Protein AF-A0A8T7GKJ2-F1 (afdb_monomer_lite)

pLDDT: mean 83.56, std 2.47, range [78.12, 87.31]

Foldseek 3Di:
DPCPPPQWDWDWDDDPPDTDTDTGHDDDDDDDDDDDDD

Sequence (38 aa):
RDDENWLRHSLATLHGDEVRLSYAPVRITTWRPVERRY

Radius of gyration: 14.05 Å; chains: 1; bounding box: 33×29×25 Å

Structure (mmCIF, N/CA/C/O backbone):
data_AF-A0A8T7GKJ2-F1
#
_entry.id   AF-A0A8T7GKJ2-F1
#
loop_
_atom_site.group_PDB
_atom_site.id
_atom_site.type_symbol
_atom_site.label_atom_id
_atom_site.label_alt_id
_atom_site.label_comp_id
_atom_site.label_asym_id
_atom_site.label_entity_id
_atom_site.label_seq_id
_atom_site.pdbx_PDB_ins_code
_atom_site.Cartn_x
_atom_site.Cartn_y
_atom_site.Cartn_z
_atom_site.occupancy
_atom_site.B_iso_or_equiv
_atom_site.auth_seq_id
_atom_site.auth_comp_id
_atom_site.auth_asym_id
_atom_site.auth_atom_id
_atom_site.pdbx_PDB_model_num
ATOM 1 N N . ARG A 1 1 ? 3.263 -16.447 3.420 1.00 80.19 1 ARG A N 1
ATOM 2 C CA . ARG A 1 1 ? 2.864 -15.068 3.044 1.00 80.19 1 ARG A CA 1
ATOM 3 C C . ARG A 1 1 ? 1.805 -15.204 1.958 1.00 80.19 1 ARG A C 1
ATOM 5 O O . ARG A 1 1 ? 2.076 -15.942 1.024 1.00 80.19 1 ARG A O 1
ATOM 12 N N . ASP A 1 2 ? 0.622 -14.605 2.115 1.00 81.06 2 ASP A N 1
ATOM 13 C CA . ASP A 1 2 ? -0.448 -14.653 1.103 1.00 81.06 2 ASP A CA 1
ATOM 14 C C . ASP A 1 2 ? -0.343 -13.421 0.195 1.00 81.06 2 ASP A C 1
ATOM 16 O O . ASP A 1 2 ? -0.887 -12.357 0.489 1.00 81.06 2 ASP A O 1
ATOM 20 N N . ASP A 1 3 ? 0.437 -13.559 -0.875 1.00 80.69 3 ASP A N 1
ATOM 21 C CA . ASP A 1 3 ? 0.660 -12.479 -1.837 1.00 80.69 3 ASP A CA 1
ATOM 22 C C . ASP A 1 3 ? -0.512 -12.309 -2.816 1.00 80.69 3 ASP A C 1
ATOM 24 O O . ASP A 1 3 ? -0.670 -11.235 -3.387 1.00 80.69 3 ASP A O 1
ATOM 28 N N . GLU A 1 4 ? -1.364 -13.319 -3.005 1.00 80.19 4 GLU A N 1
ATOM 29 C CA . GLU A 1 4 ? -2.497 -13.222 -3.934 1.00 80.19 4 GLU A CA 1
ATOM 30 C C . GLU A 1 4 ? -3.564 -12.268 -3.400 1.00 80.19 4 GLU A C 1
ATOM 32 O O . GLU A 1 4 ? -4.051 -11.388 -4.116 1.00 80.19 4 GLU A O 1
ATOM 37 N N . ASN A 1 5 ? -3.889 -12.380 -2.112 1.00 82.31 5 ASN A N 1
ATOM 38 C CA . ASN A 1 5 ? -4.914 -11.537 -1.513 1.00 82.31 5 ASN A CA 1
ATOM 39 C C . ASN A 1 5 ? -4.345 -10.245 -0.926 1.00 82.31 5 ASN A C 1
ATOM 41 O O . ASN A 1 5 ? -5.020 -9.216 -0.979 1.00 82.31 5 ASN A O 1
ATOM 45 N N . TRP A 1 6 ? -3.112 -10.246 -0.414 1.00 81.69 6 TRP A N 1
ATOM 46 C CA . TRP A 1 6 ? -2.627 -9.169 0.460 1.00 81.69 6 TRP A CA 1
ATOM 47 C C . TRP A 1 6 ? -1.438 -8.372 -0.072 1.00 81.69 6 TRP A C 1
ATOM 49 O O . TRP A 1 6 ? -0.898 -7.533 0.649 1.00 81.69 6 TRP A O 1
ATOM 59 N N . LEU A 1 7 ? -1.072 -8.523 -1.347 1.00 84.69 7 LEU A N 1
ATOM 60 C CA . LEU A 1 7 ? -0.085 -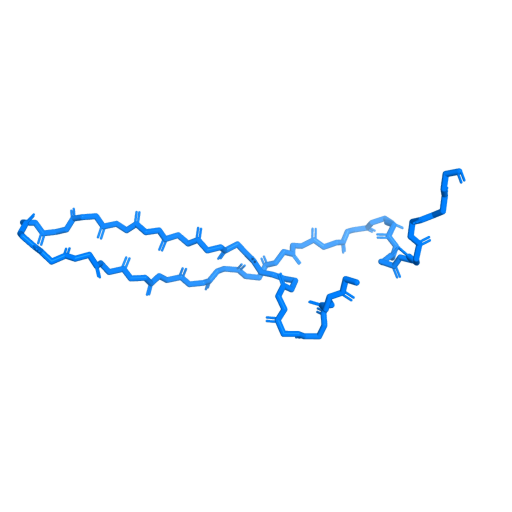7.660 -2.007 1.00 84.69 7 LEU A CA 1
ATOM 61 C C . LEU A 1 7 ? -0.667 -6.271 -2.362 1.00 84.69 7 LEU A C 1
ATOM 63 O O . LEU A 1 7 ? -0.640 -5.808 -3.504 1.00 84.69 7 LEU A O 1
ATOM 67 N N . ARG A 1 8 ? -1.232 -5.600 -1.359 1.00 84.81 8 ARG A N 1
ATOM 68 C CA . ARG A 1 8 ? -1.873 -4.286 -1.438 1.00 84.81 8 ARG A CA 1
ATOM 69 C C . ARG A 1 8 ? -1.632 -3.518 -0.138 1.00 84.81 8 ARG A C 1
ATOM 71 O O . ARG A 1 8 ? -1.510 -4.111 0.930 1.00 84.81 8 ARG A O 1
ATOM 78 N N . HIS A 1 9 ? -1.577 -2.196 -0.217 1.00 85.44 9 HIS A N 1
ATOM 79 C CA . HIS A 1 9 ? -1.560 -1.336 0.959 1.00 85.44 9 HIS A CA 1
ATOM 80 C C . HIS A 1 9 ? -2.971 -1.223 1.531 1.00 85.44 9 HIS A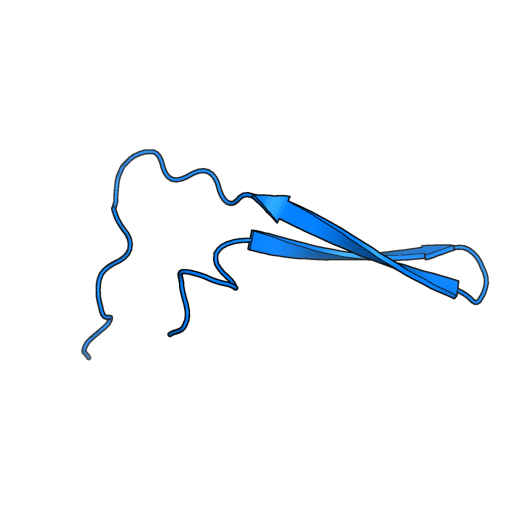 C 1
ATOM 82 O O . HIS A 1 9 ? -3.900 -0.885 0.799 1.00 85.44 9 HIS A O 1
ATOM 88 N N . SER A 1 10 ? -3.113 -1.469 2.832 1.00 86.38 10 SER A N 1
ATOM 89 C CA . SER A 1 10 ? -4.323 -1.146 3.590 1.00 86.38 10 SER A CA 1
ATOM 90 C C . SER A 1 10 ? -4.220 0.290 4.091 1.00 86.38 10 SER A C 1
ATOM 92 O O . SER A 1 10 ? -3.293 0.627 4.826 1.00 86.38 10 SER A O 1
ATOM 94 N N . LEU A 1 11 ? -5.163 1.134 3.694 1.00 85.38 11 LEU A N 1
ATOM 95 C CA . LEU A 1 11 ? -5.259 2.525 4.111 1.00 85.38 11 LEU A CA 1
ATOM 96 C C . LEU A 1 11 ? -6.521 2.683 4.954 1.00 85.38 11 LEU A C 1
ATOM 98 O O . LEU A 1 11 ? -7.628 2.473 4.464 1.00 85.38 11 LEU A O 1
ATOM 102 N N . ALA A 1 12 ? -6.353 3.049 6.219 1.00 86.06 12 ALA A N 1
ATOM 103 C CA . ALA A 1 12 ? -7.458 3.383 7.105 1.00 86.06 12 ALA A CA 1
ATOM 104 C C . ALA A 1 12 ? -7.531 4.904 7.252 1.00 86.06 12 ALA A C 1
ATOM 106 O O . ALA A 1 12 ? -6.555 5.537 7.656 1.00 86.06 12 ALA A O 1
ATOM 107 N N . THR A 1 13 ? -8.675 5.493 6.920 1.00 83.75 13 THR A N 1
ATOM 108 C CA . THR A 1 13 ? -8.926 6.925 7.090 1.00 83.75 13 THR A CA 1
ATOM 109 C C . THR A 1 13 ? -10.100 7.110 8.036 1.00 83.75 13 THR A C 1
ATOM 111 O O . THR A 1 13 ? -11.185 6.587 7.789 1.00 83.75 13 THR A O 1
ATOM 114 N N . LEU A 1 14 ? -9.879 7.845 9.123 1.00 85.62 14 LEU A N 1
ATOM 115 C CA . LEU A 1 14 ? -10.927 8.201 10.072 1.00 85.62 14 LEU A CA 1
ATOM 116 C C . LEU A 1 14 ? -11.691 9.421 9.540 1.00 85.62 14 LEU A C 1
ATOM 118 O O . LEU A 1 14 ? -11.111 10.493 9.371 1.00 85.62 14 LEU A O 1
ATOM 122 N N . HIS A 1 15 ? -12.981 9.250 9.269 1.00 81.75 15 HIS A N 1
ATOM 123 C CA . HIS A 1 15 ? -13.903 10.320 8.902 1.00 81.75 15 HIS A CA 1
ATOM 124 C C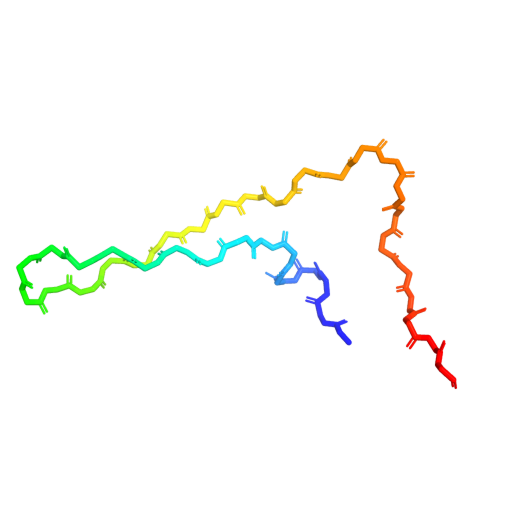 . HIS A 1 15 ? -14.961 10.461 10.000 1.00 81.75 15 HIS A C 1
ATOM 126 O O . HIS A 1 15 ? -15.948 9.729 10.023 1.00 81.75 15 HIS A O 1
ATOM 132 N N . GLY A 1 16 ? -14.750 11.410 10.917 1.00 86.50 16 GLY A N 1
ATOM 133 C CA . GLY A 1 16 ? -15.590 11.537 12.112 1.00 86.50 16 GLY A CA 1
ATOM 134 C C . GLY A 1 16 ? -15.408 10.321 13.021 1.00 86.50 16 GLY A C 1
ATOM 135 O O . GLY A 1 16 ? -14.280 10.026 13.405 1.00 86.50 16 GLY A O 1
ATOM 136 N N . ASP A 1 17 ? -16.496 9.605 13.309 1.00 86.50 17 ASP A N 1
ATOM 137 C CA . ASP A 1 17 ? -16.486 8.356 14.090 1.00 86.50 17 ASP A CA 1
ATOM 138 C C . ASP A 1 17 ? -16.367 7.086 13.224 1.00 86.50 17 ASP A C 1
ATOM 140 O O . ASP A 1 17 ? -16.339 5.972 13.748 1.00 86.50 17 ASP A O 1
ATOM 144 N N . GLU A 1 18 ? -16.296 7.218 11.895 1.00 78.94 18 GLU A N 1
ATOM 145 C CA . GLU A 1 18 ? -16.263 6.075 10.980 1.00 78.94 18 GLU A CA 1
ATOM 146 C C . GLU A 1 18 ? -14.861 5.852 10.398 1.00 78.94 18 GLU A C 1
ATOM 148 O O . GLU A 1 18 ? -14.223 6.763 9.862 1.00 78.94 18 GLU A O 1
ATOM 153 N N . VAL A 1 19 ? -14.376 4.610 10.464 1.00 83.88 19 VAL A N 1
ATOM 154 C CA . VAL A 1 19 ? -13.112 4.205 9.839 1.00 83.88 19 VAL A CA 1
ATOM 155 C C . VAL A 1 19 ? -13.394 3.669 8.443 1.00 83.88 19 VAL A C 1
ATOM 157 O O . VAL A 1 19 ? -13.974 2.598 8.275 1.00 83.88 19 VAL A O 1
ATOM 160 N N . ARG A 1 20 ? -12.925 4.387 7.422 1.00 85.81 20 ARG A N 1
ATOM 161 C CA . ARG A 1 20 ? -12.963 3.924 6.034 1.00 85.81 20 ARG A CA 1
ATOM 162 C C . ARG A 1 20 ? -11.692 3.166 5.703 1.00 85.81 20 ARG A C 1
ATOM 164 O O . ARG A 1 20 ? -10.595 3.719 5.769 1.00 85.81 20 ARG A O 1
ATOM 171 N N . LEU A 1 21 ? -11.854 1.907 5.313 1.00 87.12 21 LEU A N 1
ATOM 172 C CA . LEU A 1 21 ? -10.775 1.090 4.774 1.00 87.12 21 LEU A CA 1
ATOM 173 C C . LEU A 1 21 ? -10.762 1.211 3.253 1.00 87.12 21 LEU A C 1
ATOM 175 O O .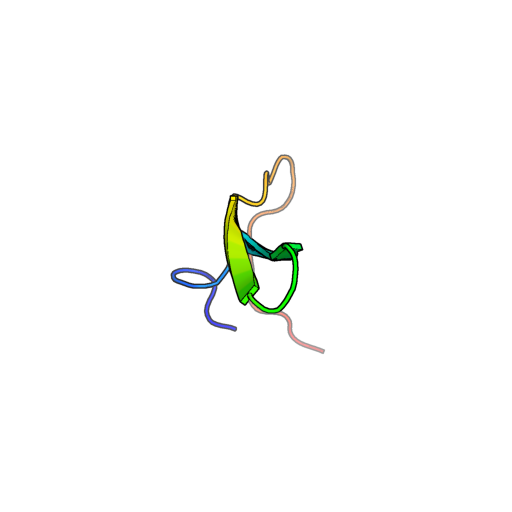 LEU A 1 21 ? -11.764 0.979 2.581 1.00 87.12 21 LEU A O 1
ATOM 179 N N . SER A 1 22 ? -9.608 1.568 2.712 1.00 86.50 22 SER A N 1
ATOM 180 C CA . SER A 1 22 ? -9.334 1.579 1.283 1.00 86.50 22 SER A CA 1
ATOM 181 C C . SER A 1 22 ? -8.077 0.765 1.005 1.00 86.50 22 SER A C 1
ATOM 183 O O . SER A 1 22 ? -7.231 0.572 1.879 1.00 86.50 22 SER A O 1
ATOM 185 N N . TYR A 1 23 ? -7.972 0.244 -0.213 1.00 87.31 23 TYR A N 1
ATOM 186 C CA . TYR A 1 23 ? -6.854 -0.600 -0.612 1.00 87.31 23 TYR A CA 1
ATOM 187 C C . TYR A 1 23 ? -6.219 -0.056 -1.884 1.00 87.31 23 TYR A C 1
ATOM 189 O O . TYR A 1 23 ? -6.917 0.193 -2.865 1.00 87.31 23 TYR A O 1
ATOM 197 N N . ALA A 1 24 ? -4.897 0.099 -1.874 1.00 85.06 24 ALA A N 1
ATOM 198 C CA . ALA A 1 24 ? -4.129 0.537 -3.036 1.00 85.06 24 ALA A CA 1
ATOM 199 C C . ALA A 1 24 ? -3.155 -0.569 -3.479 1.00 85.06 24 ALA A C 1
ATOM 201 O O . ALA A 1 24 ? -2.488 -1.161 -2.626 1.00 85.06 24 ALA A O 1
ATOM 202 N N . PRO A 1 25 ? -3.044 -0.881 -4.783 1.00 84.38 25 PRO A N 1
ATOM 203 C C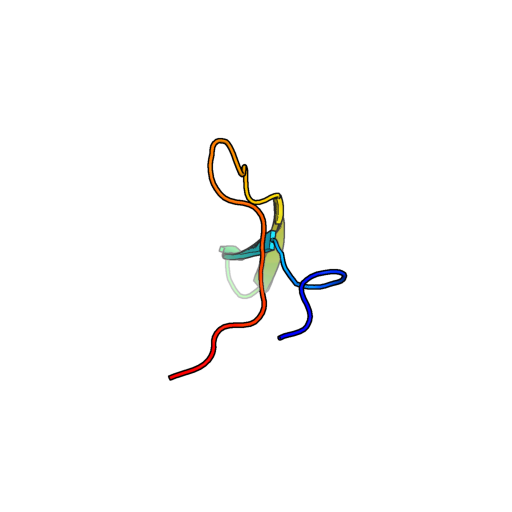A . PRO A 1 25 ? -2.146 -1.932 -5.255 1.00 84.38 25 PRO A CA 1
ATOM 204 C C . PRO A 1 25 ? -0.674 -1.548 -5.046 1.00 84.38 25 PRO A C 1
ATOM 206 O O . PRO A 1 25 ? -0.280 -0.403 -5.278 1.00 84.38 25 PRO A O 1
ATOM 209 N N . VAL A 1 26 ? 0.155 -2.515 -4.642 1.00 82.31 26 VAL A N 1
ATOM 210 C CA . VAL A 1 26 ? 1.611 -2.323 -4.540 1.00 82.31 26 VAL A CA 1
ATOM 211 C C . VAL A 1 26 ? 2.213 -2.362 -5.947 1.00 82.31 26 VAL A C 1
ATOM 213 O O . VAL A 1 26 ? 2.041 -3.340 -6.675 1.00 82.31 26 VAL A O 1
ATOM 216 N N . ARG A 1 27 ? 2.956 -1.320 -6.346 1.00 85.38 27 ARG A N 1
ATOM 217 C CA . ARG A 1 27 ? 3.715 -1.333 -7.610 1.00 85.38 27 ARG A CA 1
ATOM 218 C C . ARG A 1 27 ? 5.062 -2.018 -7.411 1.00 85.38 27 ARG A C 1
ATOM 220 O O . ARG A 1 27 ? 5.906 -1.530 -6.667 1.00 85.38 27 ARG A O 1
ATOM 227 N N . ILE A 1 28 ? 5.274 -3.113 -8.135 1.00 83.69 28 ILE A N 1
ATOM 228 C CA . ILE A 1 28 ? 6.548 -3.832 -8.189 1.00 83.69 28 ILE A CA 1
ATOM 229 C C . ILE A 1 28 ? 7.224 -3.523 -9.524 1.00 83.69 28 ILE A C 1
ATOM 231 O O . ILE A 1 28 ? 6.654 -3.785 -10.578 1.00 83.69 28 ILE A O 1
ATOM 235 N N . THR A 1 29 ? 8.437 -2.972 -9.484 1.00 79.94 29 THR A N 1
ATOM 236 C CA . THR A 1 29 ? 9.182 -2.569 -10.690 1.00 79.94 29 THR A CA 1
ATOM 237 C C . THR A 1 29 ? 10.382 -3.457 -11.001 1.00 79.94 29 THR A C 1
ATOM 239 O O . THR A 1 29 ? 10.735 -3.592 -12.167 1.00 79.94 29 THR A O 1
ATOM 242 N N . THR A 1 30 ? 10.999 -4.077 -9.990 1.00 81.50 30 THR A N 1
ATOM 243 C CA . THR A 1 30 ? 12.295 -4.760 -10.171 1.00 81.50 30 THR A CA 1
ATOM 244 C C . THR A 1 30 ? 12.301 -6.193 -9.646 1.00 81.50 30 THR A C 1
ATOM 246 O O . THR A 1 30 ? 12.747 -7.100 -10.342 1.00 81.50 30 THR A O 1
ATOM 249 N N . TRP A 1 31 ? 11.790 -6.432 -8.435 1.00 81.94 31 TRP A N 1
ATOM 250 C CA . TRP A 1 31 ? 11.930 -7.726 -7.760 1.00 81.94 31 TRP A CA 1
ATOM 251 C C . TRP A 1 31 ? 10.581 -8.385 -7.525 1.00 81.94 31 TRP A C 1
ATOM 253 O O . TRP A 1 31 ? 9.744 -7.860 -6.795 1.00 81.94 31 TRP A O 1
ATOM 263 N N . ARG A 1 32 ? 10.383 -9.553 -8.138 1.00 83.62 32 ARG A N 1
ATOM 264 C CA . ARG A 1 32 ? 9.148 -10.328 -7.987 1.00 83.62 32 ARG A CA 1
ATOM 265 C C . ARG A 1 32 ? 9.027 -10.899 -6.566 1.00 83.62 32 ARG A C 1
ATOM 267 O O . ARG A 1 32 ? 10.055 -11.220 -5.964 1.00 83.62 32 ARG A O 1
ATOM 274 N N . PRO A 1 33 ? 7.801 -11.054 -6.034 1.00 82.56 33 PRO A N 1
ATOM 275 C CA . PRO A 1 33 ? 7.589 -11.700 -4.748 1.00 82.56 33 PRO A CA 1
ATOM 276 C C . PRO A 1 33 ? 8.108 -13.137 -4.812 1.00 82.56 33 PRO A C 1
ATOM 278 O O . PRO A 1 33 ? 7.663 -13.932 -5.635 1.00 82.56 33 PRO A O 1
ATOM 281 N N . VAL A 1 34 ? 9.071 -13.454 -3.954 1.00 86.06 34 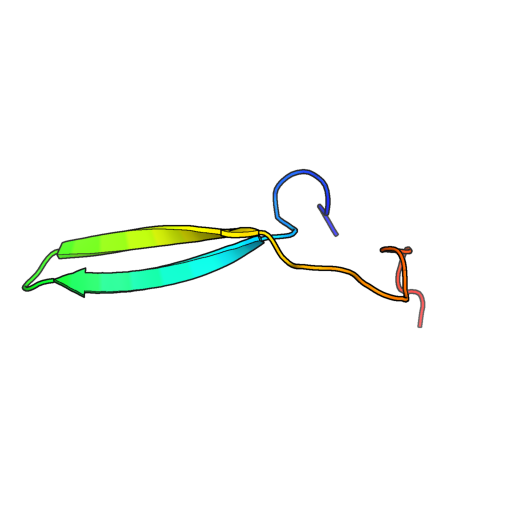VAL A N 1
ATOM 282 C CA . VAL A 1 34 ? 9.565 -14.817 -3.731 1.00 86.06 34 VAL A CA 1
ATOM 283 C C . VAL A 1 34 ? 9.423 -15.162 -2.256 1.00 86.06 34 VAL A C 1
ATOM 285 O O . VAL A 1 34 ? 9.306 -14.262 -1.411 1.00 86.06 34 VAL A O 1
ATOM 288 N N . GLU A 1 35 ? 9.399 -16.455 -1.952 1.00 84.38 35 GLU A N 1
ATOM 289 C CA . GLU A 1 35 ? 9.404 -16.942 -0.577 1.00 84.38 35 GLU A CA 1
ATOM 290 C C . GLU A 1 35 ? 10.657 -16.432 0.153 1.00 84.38 35 GLU A C 1
ATOM 292 O O . GLU A 1 35 ? 11.778 -16.528 -0.349 1.00 84.38 35 GLU A O 1
ATOM 297 N N . ARG A 1 36 ? 10.461 -15.829 1.331 1.00 83.69 36 ARG A N 1
ATOM 298 C CA . ARG A 1 36 ? 11.556 -15.323 2.164 1.00 83.69 36 ARG A CA 1
ATOM 299 C C . ARG A 1 36 ? 12.019 -16.428 3.103 1.00 83.69 36 ARG A C 1
ATOM 301 O O . ARG A 1 36 ? 11.286 -16.778 4.023 1.00 83.69 36 ARG A O 1
ATOM 308 N N . ARG A 1 37 ? 13.233 -16.931 2.887 1.00 78.12 37 ARG A N 1
ATOM 309 C CA . ARG A 1 37 ? 13.903 -17.903 3.758 1.00 78.12 37 ARG A CA 1
ATOM 310 C C . ARG A 1 37 ? 15.096 -17.234 4.444 1.00 78.12 37 ARG A C 1
ATOM 312 O O . ARG A 1 37 ? 15.840 -16.515 3.778 1.00 78.12 37 ARG A O 1
ATOM 319 N N . TYR A 1 38 ? 15.225 -17.455 5.748 1.00 79.94 38 TYR A N 1
ATOM 320 C CA . TYR A 1 38 ? 16.310 -16.965 6.602 1.00 79.94 38 TYR A CA 1
ATOM 321 C C . TYR A 1 38 ? 17.162 -18.133 7.091 1.00 79.94 38 TYR A C 1
ATOM 323 O O . TYR A 1 38 ? 16.596 -19.248 7.205 1.00 79.94 38 TYR A O 1
#

Secondary structure (DSSP, 8-state):
--HHHH-EEEEEEEETTEEEEEEEEPP-SS--------